Protein AF-A0A377AUQ0-F1 (afdb_monomer)

Radius of gyration: 14.61 Å; Cα contacts (8 Å, |Δi|>4): 20; chains: 1; bounding box: 37×14×36 Å

Sequence (49 aa):
MNHQGTLIKRPFRLEGLQTQDGYDEMVKVLAGVWSQEAASIAQEIKRLP

Structure (mmCIF, N/CA/C/O backbone):
data_AF-A0A377AUQ0-F1
#
_entry.id   AF-A0A377AUQ0-F1
#
loop_
_atom_site.group_PDB
_atom_site.id
_atom_site.type_symbol
_atom_site.label_atom_id
_atom_site.label_alt_id
_atom_site.label_comp_id
_atom_site.label_asym_id
_atom_site.label_entity_id
_atom_site.label_seq_id
_atom_site.pdbx_PDB_ins_code
_atom_site.Cartn_x
_atom_site.Cartn_y
_atom_site.Cartn_z
_atom_site.occupancy
_atom_site.B_iso_or_equiv
_atom_site.auth_seq_id
_atom_site.auth_comp_id
_atom_site.auth_asym_id
_atom_site.auth_atom_id
_atom_site.pdbx_PDB_model_num
ATOM 1 N N . MET A 1 1 ? 8.077 -3.797 -16.908 1.00 54.31 1 MET A N 1
ATOM 2 C CA . MET A 1 1 ? 9.176 -2.858 -16.607 1.00 54.31 1 MET A CA 1
ATOM 3 C C . MET A 1 1 ? 10.317 -3.140 -17.575 1.00 54.31 1 MET A C 1
ATOM 5 O O . MET A 1 1 ? 10.598 -4.309 -17.787 1.00 54.31 1 MET A O 1
ATOM 9 N N . ASN A 1 2 ? 10.887 -2.124 -18.228 1.00 49.56 2 ASN A N 1
ATOM 10 C CA . ASN A 1 2 ? 11.915 -2.284 -19.268 1.00 49.56 2 ASN A CA 1
ATOM 11 C C . ASN A 1 2 ? 13.290 -1.924 -18.676 1.00 49.56 2 ASN A C 1
ATOM 13 O O . ASN A 1 2 ? 13.470 -0.785 -18.254 1.00 49.56 2 ASN A O 1
ATOM 17 N N . HIS A 1 3 ? 14.225 -2.876 -18.609 1.00 57.97 3 HIS A N 1
ATOM 18 C CA . HIS A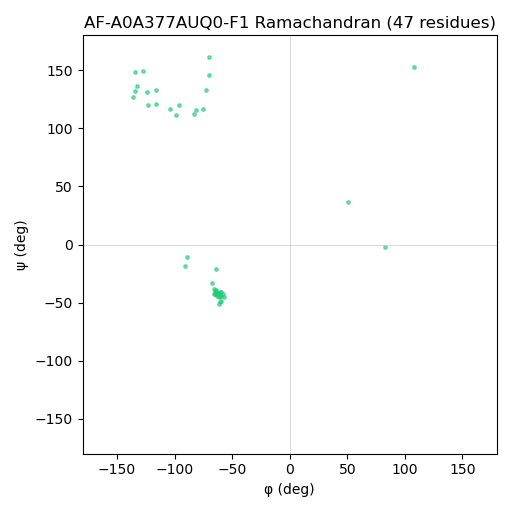 1 3 ? 15.620 -2.656 -18.191 1.00 57.97 3 HIS A CA 1
ATOM 19 C C . HIS A 1 3 ? 16.530 -3.130 -19.322 1.00 57.97 3 HIS A C 1
ATOM 21 O O . HIS A 1 3 ? 16.433 -4.284 -19.733 1.00 57.97 3 HIS A O 1
ATOM 27 N N . GLN A 1 4 ? 17.352 -2.233 -19.876 1.00 60.34 4 GLN A N 1
ATOM 28 C CA . GLN A 1 4 ? 18.275 -2.526 -20.990 1.00 60.34 4 GLN A CA 1
ATOM 29 C C . GLN A 1 4 ? 17.610 -3.237 -22.197 1.00 60.34 4 GLN A C 1
ATOM 31 O O . GLN A 1 4 ? 18.193 -4.121 -22.814 1.00 60.34 4 GLN A O 1
ATOM 36 N N . GLY A 1 5 ? 16.357 -2.889 -22.523 1.00 70.56 5 GLY A N 1
ATOM 37 C CA . GLY A 1 5 ? 15.601 -3.508 -23.624 1.00 70.56 5 GLY A CA 1
ATOM 38 C C . GLY A 1 5 ? 14.906 -4.831 -23.276 1.00 70.56 5 GLY A C 1
ATOM 39 O O . GLY A 1 5 ? 14.177 -5.369 -24.109 1.00 70.56 5 GLY A O 1
ATOM 40 N N . THR A 1 6 ? 15.072 -5.339 -22.050 1.00 68.06 6 THR A N 1
ATOM 41 C CA . THR A 1 6 ? 14.392 -6.544 -21.562 1.00 68.06 6 THR A CA 1
ATOM 42 C C . THR A 1 6 ? 13.138 -6.164 -20.774 1.00 68.06 6 THR A C 1
ATOM 44 O O . THR A 1 6 ? 13.201 -5.477 -19.751 1.00 68.06 6 THR A O 1
ATOM 47 N N . LEU A 1 7 ? 11.972 -6.627 -21.236 1.00 77.69 7 LEU A N 1
ATOM 48 C CA . LEU A 1 7 ? 10.700 -6.424 -20.548 1.00 77.69 7 LEU A CA 1
ATOM 49 C C . LEU A 1 7 ? 10.502 -7.482 -19.455 1.00 77.69 7 LEU A C 1
ATOM 51 O O . LEU A 1 7 ? 10.238 -8.646 -19.738 1.00 77.69 7 LEU A O 1
ATOM 55 N N . ILE A 1 8 ? 10.530 -7.052 -18.198 1.00 79.06 8 ILE A N 1
ATOM 56 C CA . ILE A 1 8 ? 10.180 -7.872 -17.037 1.00 79.06 8 ILE A CA 1
ATOM 57 C C . ILE A 1 8 ? 8.736 -7.552 -16.643 1.00 79.06 8 ILE A C 1
ATOM 59 O O . ILE A 1 8 ? 8.426 -6.441 -16.197 1.00 79.06 8 ILE A O 1
ATOM 63 N N . LYS A 1 9 ? 7.830 -8.515 -16.829 1.00 82.69 9 LYS A N 1
ATOM 64 C CA . LYS A 1 9 ? 6.435 -8.449 -16.372 1.00 82.69 9 LYS A CA 1
ATOM 65 C C . LYS A 1 9 ? 6.216 -9.553 -15.346 1.00 82.69 9 LYS A C 1
ATOM 67 O O . LYS A 1 9 ? 6.399 -10.722 -15.667 1.00 82.69 9 LYS A O 1
ATOM 72 N N . ARG A 1 10 ? 5.819 -9.183 -14.129 1.00 83.88 10 ARG A N 1
ATOM 73 C CA . ARG A 1 10 ? 5.481 -10.135 -13.069 1.00 83.88 10 ARG A CA 1
ATOM 74 C C . ARG A 1 10 ? 4.068 -9.866 -12.566 1.00 83.88 10 ARG A C 1
ATOM 76 O O . ARG A 1 10 ? 3.743 -8.702 -12.329 1.00 83.88 10 ARG A O 1
ATOM 83 N N . PRO A 1 11 ? 3.218 -10.898 -12.463 1.00 89.44 11 PRO A N 1
ATOM 84 C CA . PRO A 1 11 ? 1.949 -10.760 -11.775 1.00 89.44 11 PRO A CA 1
ATOM 85 C C . PRO A 1 11 ? 2.211 -10.606 -10.276 1.00 89.44 11 PRO A C 1
ATOM 87 O O . PRO A 1 11 ? 3.130 -11.222 -9.740 1.00 89.44 11 PRO A O 1
ATOM 90 N N . PHE A 1 12 ? 1.374 -9.825 -9.609 1.00 90.38 12 PHE A N 1
ATOM 91 C CA . PHE A 1 12 ? 1.315 -9.772 -8.156 1.00 90.38 12 PHE A CA 1
ATOM 92 C C . PHE A 1 12 ? -0.129 -9.986 -7.715 1.00 90.38 12 PHE A C 1
ATOM 94 O O . PHE A 1 12 ? -1.076 -9.648 -8.431 1.00 90.38 12 PHE A O 1
ATOM 101 N N . ARG A 1 13 ? -0.287 -10.575 -6.535 1.00 92.62 13 ARG A N 1
ATOM 102 C CA . ARG A 1 13 ? -1.562 -10.723 -5.840 1.00 92.62 13 ARG A CA 1
ATOM 103 C C . ARG A 1 13 ? -1.306 -10.379 -4.387 1.00 92.62 13 ARG A C 1
ATOM 105 O O . ARG A 1 13 ? -0.395 -10.928 -3.780 1.00 92.62 13 ARG A O 1
ATOM 112 N N . LEU A 1 14 ? -2.103 -9.457 -3.875 1.00 92.31 14 LEU A N 1
ATOM 113 C CA . LEU A 1 14 ? -1.964 -8.917 -2.535 1.00 92.31 14 LEU A CA 1
ATOM 114 C C . LEU A 1 14 ? -3.194 -9.289 -1.730 1.00 92.31 14 LEU A C 1
ATOM 116 O O . LEU A 1 14 ? -4.318 -9.138 -2.205 1.00 92.31 14 LEU A O 1
ATOM 120 N N . GLU A 1 15 ? -2.964 -9.774 -0.519 1.00 93.62 15 GLU A N 1
ATOM 121 C CA . GLU A 1 15 ? -4.004 -10.099 0.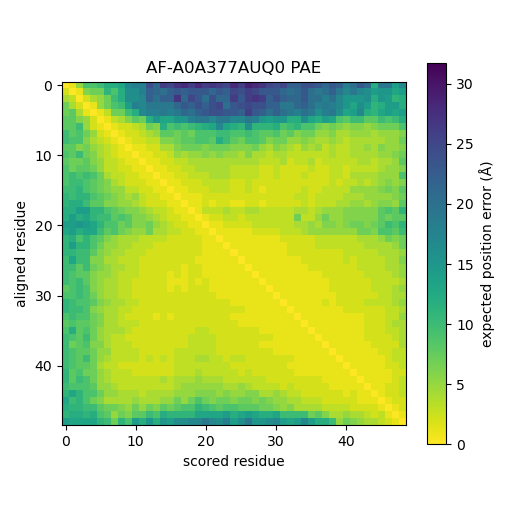446 1.00 93.62 15 GLU A CA 1
ATOM 122 C C . GLU A 1 15 ? -3.593 -9.494 1.785 1.00 93.62 15 GLU A C 1
ATOM 124 O O . GLU A 1 15 ? -2.425 -9.547 2.171 1.00 93.62 15 GLU A O 1
ATOM 129 N N . GLY A 1 16 ? -4.548 -8.879 2.473 1.00 93.31 16 GLY A N 1
ATOM 130 C CA . GLY A 1 16 ? -4.347 -8.287 3.787 1.00 93.31 16 GLY A CA 1
ATOM 131 C C . GLY A 1 16 ? -5.498 -8.676 4.695 1.00 93.31 16 GLY A C 1
ATOM 132 O O . GLY A 1 16 ? -6.658 -8.573 4.297 1.00 93.31 16 GLY A O 1
ATOM 133 N N . LEU A 1 17 ? -5.179 -9.139 5.903 1.00 94.94 17 LEU A N 1
ATOM 134 C CA . LEU A 1 17 ? -6.193 -9.434 6.906 1.00 94.94 17 LEU A CA 1
ATOM 135 C C . LEU A 1 17 ? -6.602 -8.135 7.596 1.00 94.94 17 LEU A C 1
ATOM 137 O O . LEU A 1 17 ? -5.804 -7.516 8.299 1.00 94.94 17 LEU A O 1
ATOM 141 N N . GLN A 1 18 ? -7.858 -7.749 7.415 1.00 94.75 18 GLN A N 1
ATOM 142 C CA . GLN A 1 18 ? -8.453 -6.656 8.164 1.00 94.75 18 GLN A CA 1
ATOM 143 C C . GLN A 1 18 ? -8.774 -7.123 9.588 1.00 94.75 18 GLN A C 1
ATOM 145 O O . GLN A 1 18 ? -9.560 -8.047 9.785 1.00 94.75 18 GLN A O 1
ATOM 150 N N . THR A 1 19 ? -8.122 -6.510 10.579 1.00 93.25 19 THR A N 1
ATOM 151 C CA . THR A 1 19 ? -8.229 -6.927 11.991 1.00 93.25 19 THR A CA 1
ATOM 152 C C . THR A 1 19 ? -9.344 -6.215 12.755 1.00 93.25 19 THR A C 1
ATOM 154 O O . THR A 1 19 ? -9.780 -6.700 13.796 1.00 93.25 19 THR A O 1
ATOM 157 N N . GLN A 1 20 ? -9.818 -5.081 12.237 1.00 94.75 20 GLN A N 1
ATOM 158 C CA . GLN A 1 20 ? -10.901 -4.277 12.803 1.00 94.75 20 GLN A CA 1
ATOM 159 C C . GLN A 1 20 ? -11.861 -3.876 11.686 1.00 94.75 20 GLN A C 1
ATOM 161 O O . GLN A 1 20 ? -11.433 -3.687 10.551 1.00 94.75 20 GLN A O 1
ATOM 166 N N . ASP A 1 21 ? -13.149 -3.739 11.986 1.00 92.06 21 ASP A N 1
ATOM 167 C CA . ASP A 1 21 ? -14.136 -3.308 10.991 1.00 92.06 21 ASP A CA 1
ATOM 168 C C . ASP A 1 21 ? -13.951 -1.826 10.598 1.00 92.06 21 ASP A C 1
ATOM 170 O O . ASP A 1 21 ? -13.327 -1.041 11.314 1.00 92.06 21 ASP A O 1
ATOM 174 N N . GLY A 1 22 ? -14.513 -1.441 9.455 1.00 96.81 22 GLY A N 1
ATOM 175 C CA . GLY A 1 22 ? -14.545 -0.069 8.962 1.00 96.81 22 GLY A CA 1
ATOM 176 C C . GLY A 1 22 ? -13.627 0.201 7.769 1.00 96.81 22 GLY A C 1
ATOM 177 O O . GLY A 1 22 ? -12.593 -0.432 7.557 1.00 96.81 22 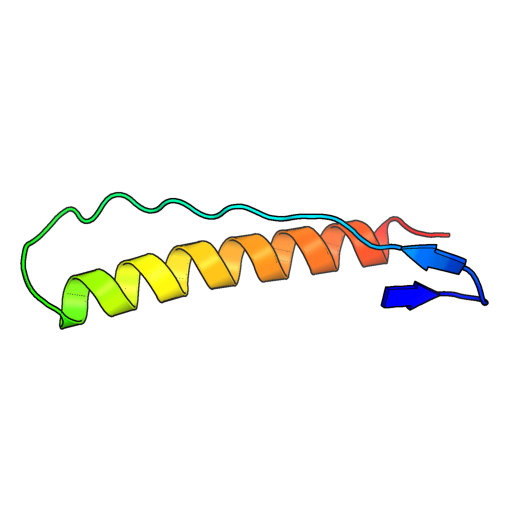GLY A O 1
ATOM 178 N N . TYR A 1 23 ? -14.012 1.194 6.967 1.00 96.81 23 TYR A N 1
ATOM 179 C CA . TYR A 1 23 ? -13.285 1.548 5.746 1.00 96.81 23 TYR A CA 1
ATOM 180 C C . TYR A 1 23 ? -11.899 2.142 6.008 1.00 96.81 23 TYR A C 1
ATOM 182 O O . TYR A 1 23 ? -10.989 1.902 5.222 1.00 96.81 23 TYR A O 1
ATOM 190 N N . ASP A 1 24 ? -11.720 2.889 7.101 1.00 96.75 24 ASP A N 1
ATOM 191 C CA . ASP A 1 24 ? -10.411 3.438 7.476 1.00 96.75 24 ASP A CA 1
ATOM 192 C C . ASP A 1 24 ? -9.387 2.318 7.724 1.00 96.75 24 ASP A C 1
ATOM 194 O O . ASP A 1 24 ? -8.279 2.359 7.187 1.00 96.75 24 ASP A O 1
ATOM 198 N N . GLU A 1 25 ? -9.784 1.264 8.444 1.00 97.25 25 GLU A N 1
ATOM 199 C CA . GLU A 1 25 ? -8.920 0.104 8.673 1.00 97.25 25 GLU A CA 1
ATOM 200 C C . GLU A 1 25 ? -8.632 -0.648 7.370 1.00 97.25 25 GLU A C 1
ATOM 202 O O . GLU A 1 25 ? -7.482 -0.985 7.092 1.00 97.25 25 GLU A O 1
ATOM 207 N N . MET A 1 26 ? -9.641 -0.842 6.515 1.00 96.12 26 MET A N 1
ATOM 208 C CA . MET A 1 26 ? -9.443 -1.457 5.200 1.00 96.12 26 MET A CA 1
ATOM 209 C C . MET A 1 26 ? -8.407 -0.685 4.364 1.00 96.12 26 MET A C 1
ATOM 211 O O . MET A 1 26 ? -7.510 -1.285 3.770 1.00 96.12 26 MET A O 1
ATOM 215 N N . VAL A 1 27 ? -8.494 0.650 4.333 1.00 96.44 27 VAL A N 1
ATOM 216 C CA . VAL A 1 27 ? -7.544 1.502 3.598 1.00 96.44 27 VAL A CA 1
ATOM 217 C C . VAL A 1 27 ? -6.137 1.389 4.188 1.00 96.44 27 VAL A C 1
ATOM 219 O O . VAL A 1 27 ? -5.175 1.273 3.427 1.00 96.44 27 VAL A O 1
ATOM 222 N N . LYS A 1 28 ? -5.998 1.356 5.519 1.00 96.88 28 LYS A N 1
ATOM 223 C 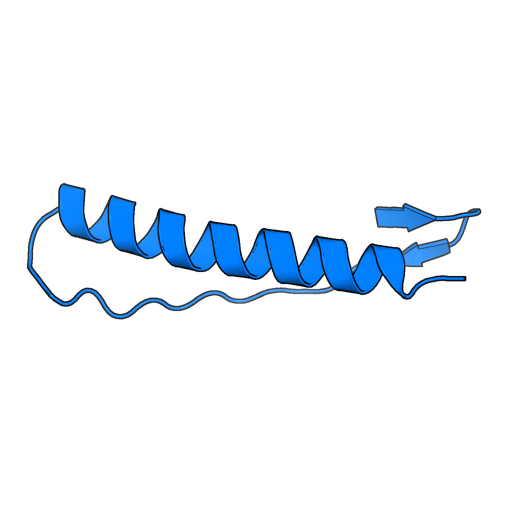CA . LYS A 1 28 ? -4.703 1.153 6.192 1.00 96.88 28 LYS A CA 1
ATOM 224 C C . LYS A 1 28 ? -4.079 -0.197 5.849 1.00 96.88 28 LYS A C 1
ATOM 226 O O . LYS A 1 28 ? -2.895 -0.250 5.516 1.00 96.88 28 LYS A O 1
ATOM 231 N N . VAL A 1 29 ? -4.869 -1.270 5.879 1.00 97.19 29 VAL A N 1
ATOM 232 C CA . VAL A 1 29 ? -4.424 -2.627 5.531 1.00 97.19 29 VAL A CA 1
ATOM 233 C C . VAL A 1 29 ? -3.941 -2.674 4.084 1.00 97.19 29 VAL A C 1
ATOM 235 O O . VAL A 1 29 ? -2.825 -3.125 3.823 1.00 97.19 29 VAL A O 1
ATOM 238 N N . LEU A 1 30 ? -4.728 -2.144 3.142 1.00 96.44 30 LEU A N 1
ATOM 239 C CA . LEU A 1 30 ? -4.346 -2.100 1.729 1.00 96.44 30 LEU A CA 1
ATOM 240 C C . LEU A 1 30 ? -3.084 -1.263 1.499 1.00 96.44 30 LEU A C 1
ATOM 242 O O . LEU A 1 30 ? -2.203 -1.686 0.751 1.00 96.44 30 LEU A O 1
ATOM 246 N N . ALA A 1 31 ? -2.958 -0.111 2.165 1.00 96.50 31 ALA A N 1
ATOM 247 C CA . ALA A 1 31 ? -1.763 0.724 2.085 1.00 96.50 31 ALA A CA 1
ATOM 248 C C . ALA A 1 31 ? -0.516 -0.006 2.611 1.00 96.50 31 ALA A C 1
ATOM 250 O O . ALA A 1 31 ? 0.547 0.065 1.990 1.00 96.50 31 ALA A O 1
ATOM 251 N N . GLY A 1 32 ? -0.648 -0.743 3.719 1.00 96.50 32 GLY A N 1
ATOM 252 C CA . GLY A 1 32 ? 0.431 -1.550 4.286 1.00 96.50 32 GLY A CA 1
ATOM 253 C C . GLY A 1 32 ? 0.906 -2.640 3.326 1.00 96.50 32 GLY A C 1
ATOM 254 O O . GLY A 1 32 ? 2.095 -2.713 3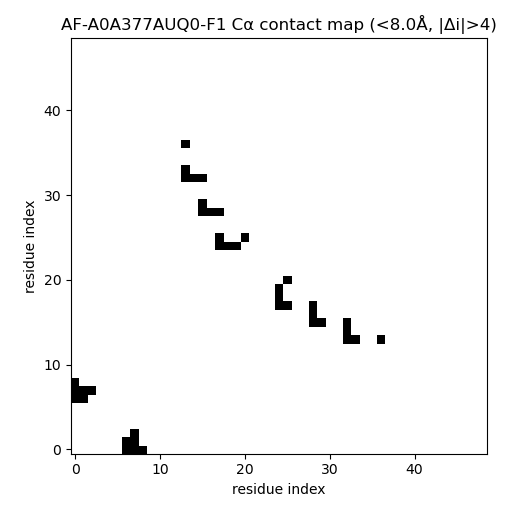.011 1.00 96.50 32 GLY A O 1
ATOM 255 N N . VAL A 1 33 ? -0.026 -3.438 2.799 1.00 96.38 33 VAL A N 1
ATOM 256 C CA . VAL A 1 33 ? 0.302 -4.527 1.866 1.00 96.38 33 VAL A CA 1
ATOM 257 C C . VAL A 1 33 ? 0.864 -3.983 0.545 1.00 96.38 33 VAL A C 1
ATOM 259 O O . VAL A 1 33 ? 1.824 -4.534 0.006 1.00 96.38 33 VAL A O 1
ATOM 262 N N . TRP A 1 34 ? 0.342 -2.859 0.043 1.00 95.94 34 TRP A N 1
ATOM 263 C CA . TRP A 1 34 ? 0.883 -2.205 -1.151 1.00 95.94 34 TRP A CA 1
ATOM 264 C C . TRP A 1 34 ? 2.314 -1.691 -0.947 1.00 95.94 34 TRP A C 1
ATOM 266 O O . TRP A 1 34 ? 3.166 -1.876 -1.816 1.00 95.94 34 TRP A O 1
ATOM 276 N N . SER A 1 35 ? 2.606 -1.088 0.210 1.00 96.56 35 SER A N 1
ATOM 277 C CA . SER A 1 35 ? 3.956 -0.622 0.553 1.00 96.56 35 SER A CA 1
ATOM 278 C C . SER A 1 35 ? 4.967 -1.775 0.577 1.00 96.56 35 SER A C 1
ATOM 280 O O . SER A 1 35 ? 6.075 -1.655 0.046 1.00 96.56 35 SER A O 1
ATOM 282 N N . GLN A 1 36 ? 4.564 -2.929 1.118 1.00 94.88 36 GLN A N 1
ATOM 283 C CA . GLN A 1 36 ? 5.390 -4.135 1.129 1.00 94.88 36 GLN A CA 1
ATOM 284 C C . GLN A 1 36 ? 5.687 -4.650 -0.289 1.00 94.88 36 GLN A C 1
ATOM 286 O O . GLN A 1 36 ? 6.840 -4.963 -0.594 1.00 94.88 36 GLN A O 1
ATOM 291 N N . GLU A 1 37 ? 4.687 -4.688 -1.174 1.00 94.19 37 GLU A N 1
ATOM 292 C CA . GLU A 1 37 ? 4.882 -5.102 -2.570 1.00 94.19 37 GLU A CA 1
ATOM 293 C C . GLU A 1 37 ? 5.785 -4.131 -3.334 1.00 94.19 37 GLU A C 1
ATOM 295 O O . GLU A 1 37 ? 6.699 -4.548 -4.044 1.00 94.19 37 GLU A O 1
ATOM 300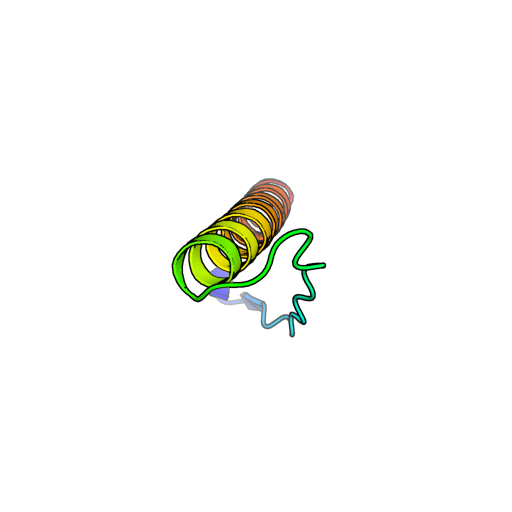 N N . ALA A 1 38 ? 5.600 -2.824 -3.141 1.00 93.69 38 ALA A N 1
ATOM 301 C CA . ALA A 1 38 ? 6.461 -1.816 -3.748 1.00 93.69 38 ALA A CA 1
ATOM 302 C C . ALA A 1 38 ? 7.931 -1.988 -3.322 1.00 93.69 38 ALA A C 1
ATOM 304 O O . ALA A 1 38 ? 8.836 -1.894 -4.157 1.00 93.69 38 ALA A O 1
ATOM 305 N N . ALA A 1 39 ? 8.180 -2.300 -2.045 1.00 94.38 39 ALA A N 1
ATOM 306 C CA . ALA A 1 39 ? 9.519 -2.607 -1.550 1.00 94.38 39 ALA A CA 1
ATOM 307 C C . ALA A 1 39 ? 10.084 -3.898 -2.171 1.00 94.38 39 ALA A C 1
ATOM 309 O O . ALA A 1 39 ? 11.258 -3.924 -2.544 1.00 94.38 39 ALA A O 1
ATOM 310 N N . SER A 1 40 ? 9.256 -4.936 -2.332 1.00 91.12 40 SER A N 1
ATOM 311 C CA . SER A 1 40 ? 9.620 -6.194 -3.003 1.00 91.12 40 SER A CA 1
ATOM 312 C C . SER A 1 40 ? 10.048 -5.956 -4.455 1.00 91.12 40 SER A C 1
ATOM 314 O O . SER A 1 40 ? 11.138 -6.360 -4.867 1.00 91.12 40 SER A O 1
ATOM 316 N N . ILE A 1 41 ? 9.255 -5.189 -5.212 1.00 90.94 41 ILE A N 1
ATOM 317 C CA . ILE A 1 41 ? 9.574 -4.798 -6.590 1.00 90.94 41 ILE A CA 1
ATOM 318 C C . ILE A 1 41 ? 10.891 -4.010 -6.634 1.00 90.94 41 ILE A C 1
ATOM 320 O O . ILE A 1 41 ? 11.745 -4.280 -7.478 1.00 90.94 41 ILE A O 1
ATOM 324 N N . ALA A 1 42 ? 11.090 -3.058 -5.718 1.00 89.88 42 ALA A N 1
ATOM 325 C CA . ALA A 1 42 ? 12.314 -2.261 -5.664 1.00 89.88 42 ALA A CA 1
ATOM 326 C C . ALA A 1 42 ? 13.559 -3.109 -5.348 1.00 89.88 42 ALA A C 1
ATOM 328 O O . ALA A 1 42 ? 14.622 -2.885 -5.930 1.00 89.88 42 ALA A O 1
ATOM 329 N N . GLN A 1 43 ? 13.445 -4.086 -4.445 1.00 90.12 43 GLN A N 1
ATOM 330 C CA . GLN A 1 43 ? 14.524 -5.034 -4.159 1.00 90.12 43 GLN A CA 1
ATOM 331 C C . GLN A 1 43 ? 14.856 -5.892 -5.374 1.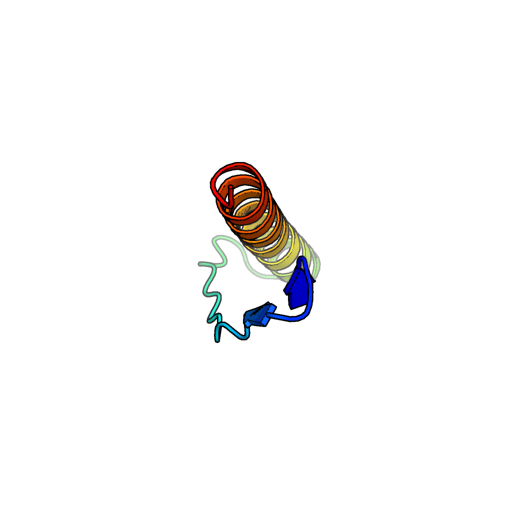00 90.12 43 GLN A C 1
ATOM 333 O O . GLN A 1 43 ? 16.032 -6.107 -5.657 1.00 90.12 43 GLN A O 1
ATOM 338 N N . GLU A 1 44 ? 13.842 -6.345 -6.106 1.00 86.56 44 GLU A N 1
ATOM 339 C CA . GLU A 1 44 ? 14.059 -7.131 -7.311 1.00 86.56 44 GLU A CA 1
ATOM 340 C C . GLU A 1 44 ? 14.787 -6.322 -8.384 1.00 86.56 44 GLU A C 1
ATOM 342 O O . GLU A 1 44 ? 15.744 -6.815 -8.969 1.00 86.56 44 GLU A O 1
ATOM 347 N N . ILE A 1 45 ? 14.405 -5.056 -8.583 1.00 84.25 45 ILE A N 1
ATOM 348 C CA . ILE A 1 45 ? 15.096 -4.154 -9.514 1.00 84.25 45 ILE A CA 1
ATOM 349 C C . ILE A 1 45 ? 16.572 -4.003 -9.133 1.00 84.25 45 ILE A C 1
ATOM 351 O O . I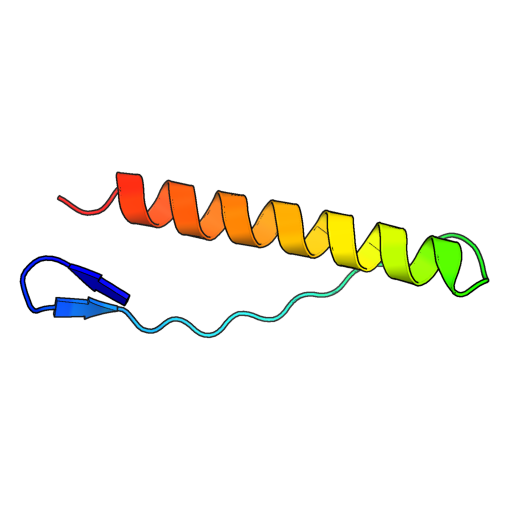LE A 1 45 ? 17.431 -4.072 -10.005 1.00 84.25 45 ILE A O 1
ATOM 355 N N . LYS A 1 46 ? 16.887 -3.852 -7.840 1.00 85.88 46 LYS A N 1
ATOM 356 C CA . LYS A 1 46 ? 18.278 -3.748 -7.362 1.00 85.88 46 LYS A CA 1
ATOM 357 C C . LYS A 1 46 ? 19.112 -5.012 -7.595 1.00 85.88 46 LYS 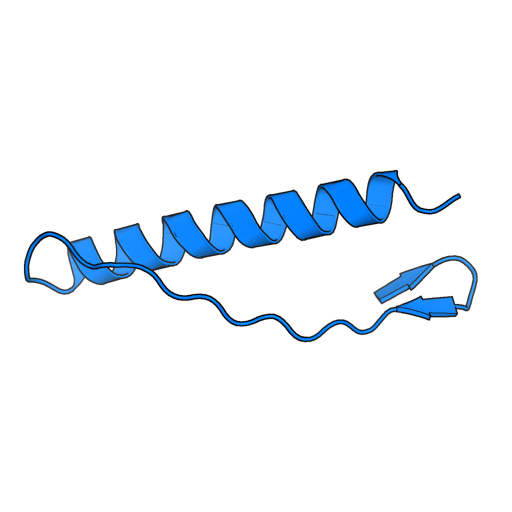A C 1
ATOM 359 O O . LYS A 1 46 ? 20.333 -4.930 -7.548 1.00 85.88 46 LYS A O 1
ATOM 364 N N . ARG A 1 47 ? 18.475 -6.173 -7.772 1.00 83.19 47 ARG A N 1
ATOM 365 C CA . ARG A 1 47 ? 19.144 -7.458 -8.034 1.00 83.19 47 ARG A CA 1
ATOM 366 C C . ARG A 1 47 ? 19.358 -7.726 -9.522 1.00 83.19 47 ARG A C 1
ATOM 368 O O . ARG A 1 47 ? 20.057 -8.681 -9.853 1.00 83.19 47 ARG A O 1
ATOM 375 N N . LEU A 1 48 ? 18.755 -6.928 -10.403 1.00 77.31 48 LEU A N 1
ATOM 376 C CA . LEU A 1 48 ? 19.017 -7.013 -11.834 1.00 77.31 48 LEU A CA 1
ATOM 377 C C . LEU A 1 48 ? 20.418 -6.443 -12.118 1.00 77.31 48 LEU A C 1
ATOM 379 O O . LEU A 1 48 ? 20.738 -5.381 -11.581 1.00 77.31 48 LEU A O 1
ATOM 383 N N . PRO A 1 49 ? 21.248 -7.143 -12.911 1.00 70.69 49 PRO A N 1
ATOM 384 C CA . PRO A 1 49 ? 22.576 -6.667 -13.289 1.00 70.69 49 PRO A CA 1
ATOM 385 C C . PRO A 1 49 ? 22.544 -5.387 -14.142 1.00 70.69 49 PRO A C 1
ATOM 387 O O . PRO A 1 49 ? 21.503 -5.073 -14.775 1.00 70.69 49 PRO A O 1
#

Secondary structure (DSSP, 8-state):
-EETTEE------------S-SHHHHHHHHHHHHHHHHHHHHHHHHH--

Mean predicted aligned error: 5.6 Å

Organism: Escherichia coli (NCBI:txid562)

Solvent-accessible surface area (backbone atoms only — not comparable to full-atom values): 3205 Å² total; per-residue (Å²): 86,76,57,98,88,45,76,53,82,78,92,84,86,88,83,67,82,68,88,55,86,59,66,70,45,47,52,51,36,52,51,51,50,49,52,52,50,53,51,52,54,52,52,53,58,72,70,54,132

Foldseek 3Di:
DADPNDDDDDDDDFDFDQPDDDPVSVVVRVVVRVVVVVVVVVVVVVVDD

pLDDT: mean 87.45, std 12.1, range [49.56, 97.25]